Protein AF-A0ABD5DY39-F1 (afdb_monomer)

InterPro domains:
  IPR002589 Macro domain [PS51154] (1-51)
  IPR043472 Macro domain-like [G3DSA:3.40.220.10] (1-51)
  IPR043472 Macro domain-like [SSF52949] (1-48)

pLDDT: mean 92.46, std 7.13, range [62.0, 97.19]

Secondary structure (DSSP, 8-state):
-----HHHHHHHHHHHHHHHHHH----S------SSHHHHHHHHHHHHT--

Sequence (51 aa):
VYGYPREEAAAIAVRTVTAFLTRYNPLERVLFVCFDEETAAIYRRLLASYP

Mean predicted aligned error: 3.22 Å

Structure (mmCIF, N/CA/C/O backbone):
data_AF-A0ABD5DY39-F1
#
_entry.id   AF-A0ABD5DY39-F1
#
loop_
_atom_site.group_PDB
_atom_site.id
_atom_site.type_symbol
_atom_site.label_atom_id
_atom_site.label_alt_id
_atom_site.label_comp_id
_atom_site.label_asym_id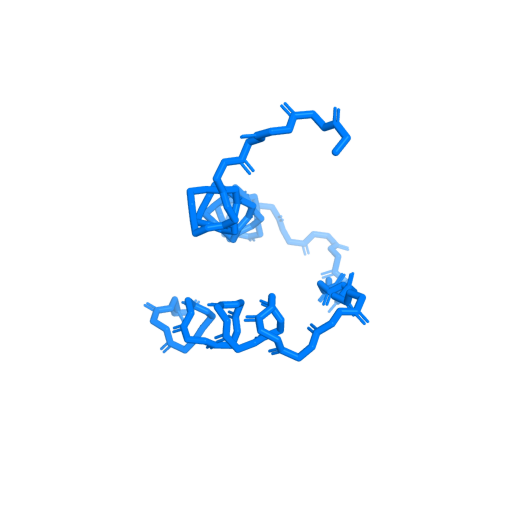
_atom_site.label_entity_id
_atom_site.label_seq_id
_atom_site.pdbx_PDB_ins_code
_atom_site.Cartn_x
_atom_site.Cartn_y
_atom_site.Cartn_z
_a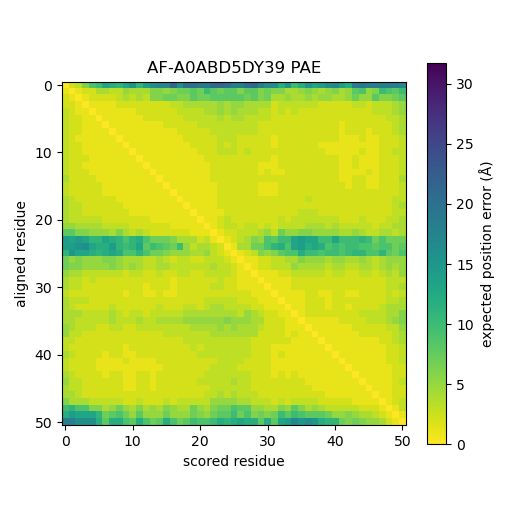tom_site.occupancy
_atom_site.B_iso_or_equiv
_atom_site.auth_seq_id
_atom_site.auth_comp_id
_atom_site.auth_asym_id
_atom_site.auth_atom_id
_atom_site.pdbx_PDB_model_num
ATOM 1 N N . VAL A 1 1 ? -3.466 13.523 11.121 1.00 65.31 1 VAL A N 1
ATOM 2 C CA . VAL A 1 1 ? -2.486 14.504 10.595 1.00 65.31 1 VAL A CA 1
ATOM 3 C C . VAL A 1 1 ? -2.976 15.146 9.298 1.00 65.31 1 VAL A C 1
ATOM 5 O O . VAL A 1 1 ? -3.192 16.342 9.336 1.00 65.31 1 VAL A O 1
ATOM 8 N N . TYR A 1 2 ? -3.278 14.408 8.218 1.00 90.06 2 TYR A N 1
ATOM 9 C CA . TYR A 1 2 ? -3.896 15.000 7.004 1.00 90.06 2 TYR A CA 1
ATOM 10 C C . TYR A 1 2 ? -5.397 14.721 6.818 1.00 90.06 2 TYR A C 1
ATOM 12 O O . TYR A 1 2 ? -6.011 15.264 5.911 1.00 90.06 2 TYR A O 1
ATOM 20 N N . GLY A 1 3 ? -5.998 13.886 7.672 1.00 93.06 3 GLY A N 1
ATOM 21 C CA . GLY A 1 3 ? -7.450 13.665 7.694 1.00 93.06 3 GLY A CA 1
ATOM 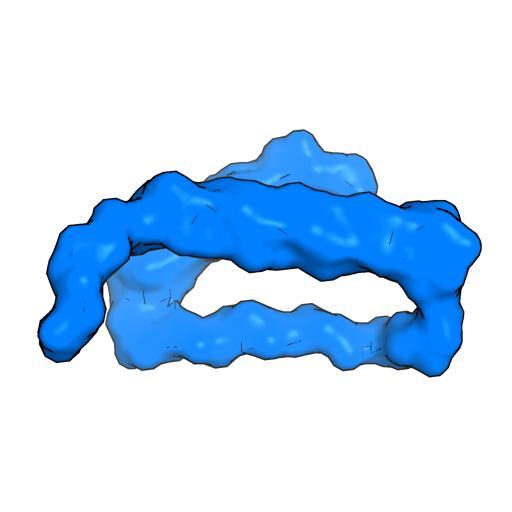22 C C . GLY A 1 3 ? -8.011 12.852 6.524 1.00 93.06 3 GLY A C 1
ATOM 23 O O . GLY A 1 3 ? -9.221 12.683 6.451 1.00 93.06 3 GLY A O 1
ATOM 24 N N . TYR A 1 4 ? -7.162 12.333 5.632 1.00 94.00 4 TYR A N 1
ATOM 25 C CA . TYR A 1 4 ? -7.630 11.519 4.516 1.00 94.00 4 TYR A CA 1
ATOM 26 C C . TYR A 1 4 ? -8.206 10.177 5.011 1.00 94.00 4 TYR A C 1
ATOM 28 O O . TYR A 1 4 ? -7.557 9.523 5.841 1.00 94.00 4 TYR A O 1
ATOM 36 N N . PRO A 1 5 ? -9.385 9.745 4.526 1.00 95.94 5 PRO A N 1
ATOM 37 C CA . PRO A 1 5 ? -10.008 8.497 4.958 1.00 95.94 5 PRO A CA 1
ATOM 38 C C . PRO A 1 5 ? -9.120 7.279 4.682 1.00 95.94 5 PRO A C 1
ATOM 40 O O . PRO A 1 5 ? -8.599 7.103 3.580 1.00 95.94 5 PRO A O 1
ATOM 43 N N . ARG A 1 6 ? -8.951 6.415 5.689 1.00 94.00 6 ARG A N 1
ATOM 44 C CA . ARG A 1 6 ? -8.036 5.261 5.621 1.00 94.00 6 ARG A CA 1
ATOM 45 C C . ARG A 1 6 ? -8.429 4.264 4.532 1.00 94.00 6 ARG A C 1
ATOM 47 O O . ARG A 1 6 ? -7.557 3.799 3.804 1.00 94.00 6 ARG A O 1
ATOM 54 N N . GLU A 1 7 ? -9.721 3.959 4.406 1.00 95.44 7 GLU A N 1
ATOM 55 C CA . GLU A 1 7 ? -10.214 3.015 3.395 1.00 95.44 7 GLU A CA 1
ATOM 56 C C . GLU A 1 7 ? -9.979 3.523 1.971 1.00 95.44 7 GLU A C 1
ATOM 58 O O . GLU A 1 7 ? -9.464 2.785 1.130 1.00 95.44 7 GLU A O 1
ATOM 63 N N . GLU A 1 8 ? -10.284 4.797 1.714 1.00 96.69 8 GLU A N 1
ATOM 64 C CA . GLU A 1 8 ? -10.051 5.419 0.410 1.00 96.69 8 GLU A CA 1
ATOM 65 C C . GLU A 1 8 ? -8.554 5.495 0.091 1.00 96.69 8 GLU A C 1
ATOM 67 O O . GLU A 1 8 ? -8.143 5.151 -1.020 1.00 96.69 8 GLU A O 1
ATOM 72 N N . ALA A 1 9 ? -7.717 5.867 1.070 1.00 96.56 9 ALA A N 1
ATOM 73 C CA . ALA A 1 9 ? -6.263 5.909 0.893 1.00 96.56 9 ALA A CA 1
ATOM 74 C C . ALA A 1 9 ? -5.712 4.532 0.528 1.00 96.56 9 ALA A C 1
ATOM 76 O O . ALA A 1 9 ? -4.955 4.405 -0.435 1.00 96.56 9 ALA A O 1
ATOM 77 N N . ALA A 1 10 ? -6.104 3.500 1.277 1.00 96.31 10 ALA A N 1
ATOM 78 C CA . ALA A 1 10 ? -5.657 2.139 1.031 1.00 96.31 10 ALA A CA 1
ATOM 79 C C . ALA A 1 10 ? -6.121 1.638 -0.345 1.00 96.31 10 ALA A C 1
ATOM 81 O O . ALA A 1 10 ? -5.330 1.052 -1.083 1.00 96.31 10 ALA A O 1
ATOM 82 N N . ALA A 1 11 ? -7.363 1.933 -0.743 1.00 96.31 11 ALA A N 1
ATOM 83 C CA . ALA A 1 11 ? -7.883 1.563 -2.057 1.00 96.31 11 ALA A CA 1
ATOM 84 C C . ALA A 1 11 ? -7.100 2.224 -3.202 1.00 96.31 11 ALA A C 1
ATOM 86 O O . ALA A 1 11 ? -6.789 1.568 -4.198 1.00 96.31 11 ALA A O 1
ATOM 87 N N . ILE A 1 12 ? -6.747 3.506 -3.064 1.00 97.12 12 ILE A N 1
ATOM 88 C CA . ILE A 1 12 ? -5.918 4.219 -4.044 1.00 97.12 12 ILE A CA 1
ATOM 89 C C . ILE A 1 12 ? -4.510 3.623 -4.095 1.00 97.12 12 ILE A C 1
ATOM 91 O O . ILE A 1 12 ? -4.005 3.371 -5.192 1.00 97.12 12 ILE A O 1
ATOM 95 N N . ALA A 1 13 ? -3.890 3.379 -2.939 1.00 96.69 13 ALA A N 1
ATOM 96 C CA . ALA A 1 13 ? -2.537 2.843 -2.849 1.00 96.69 13 ALA A CA 1
ATOM 97 C C . ALA A 1 13 ? -2.434 1.464 -3.514 1.00 96.69 13 ALA A C 1
ATOM 99 O O . ALA A 1 13 ? -1.610 1.279 -4.409 1.00 96.69 13 ALA A O 1
ATOM 100 N N . VAL A 1 14 ? -3.319 0.531 -3.146 1.00 96.12 14 VAL A N 1
ATOM 101 C CA . VAL A 1 14 ? -3.340 -0.822 -3.719 1.00 96.12 14 VAL A CA 1
ATOM 102 C C . VAL A 1 14 ? -3.602 -0.763 -5.222 1.00 96.12 14 VAL A C 1
ATOM 104 O O . VAL A 1 14 ? -2.809 -1.295 -5.989 1.00 96.12 14 VAL A O 1
ATOM 107 N N . ARG A 1 15 ? -4.637 -0.036 -5.669 1.00 96.06 15 ARG A N 1
ATOM 108 C CA . ARG A 1 15 ? -4.960 0.079 -7.102 1.00 96.06 15 ARG A CA 1
ATOM 109 C C . ARG A 1 15 ? -3.786 0.607 -7.921 1.00 96.06 15 ARG A C 1
ATOM 111 O O . ARG A 1 15 ? -3.512 0.098 -9.003 1.00 96.06 15 ARG A O 1
ATOM 118 N N . THR A 1 16 ? -3.118 1.645 -7.425 1.00 95.69 16 THR A N 1
ATOM 119 C CA . THR A 1 16 ? -2.018 2.301 -8.144 1.00 95.69 16 THR A CA 1
ATOM 120 C C . THR A 1 16 ? -0.805 1.385 -8.239 1.00 95.69 16 THR A C 1
ATOM 122 O O . THR A 1 16 ? -0.225 1.256 -9.316 1.00 95.69 16 THR A O 1
ATOM 125 N N . VAL A 1 17 ? -0.452 0.713 -7.139 1.00 95.00 17 VAL A N 1
ATOM 126 C CA . VAL A 1 17 ? 0.651 -0.254 -7.120 1.00 95.00 17 VAL A CA 1
ATOM 127 C C . VAL A 1 17 ? 0.342 -1.431 -8.038 1.00 95.00 17 VAL A C 1
ATOM 129 O O . VAL A 1 17 ? 1.171 -1.754 -8.883 1.00 95.00 17 VAL A O 1
ATOM 132 N N . THR A 1 18 ? -0.849 -2.027 -7.950 1.00 92.81 18 THR A N 1
ATOM 133 C CA . THR A 1 18 ? -1.227 -3.146 -8.821 1.00 92.81 18 THR A CA 1
ATOM 134 C C . THR A 1 18 ? -1.194 -2.735 -10.290 1.00 92.81 18 THR A C 1
ATOM 136 O O . THR A 1 18 ? -0.556 -3.409 -11.089 1.00 92.81 18 THR A O 1
ATOM 139 N N . ALA A 1 19 ? -1.783 -1.590 -10.651 1.00 93.62 19 ALA A N 1
ATOM 140 C CA . ALA A 1 19 ? -1.761 -1.096 -12.028 1.00 93.62 19 ALA A CA 1
ATOM 141 C C . ALA A 1 19 ? -0.335 -0.851 -12.549 1.00 93.62 19 ALA A C 1
ATOM 143 O O . ALA A 1 19 ? -0.044 -1.130 -13.715 1.00 93.62 19 ALA A O 1
ATOM 144 N N . PH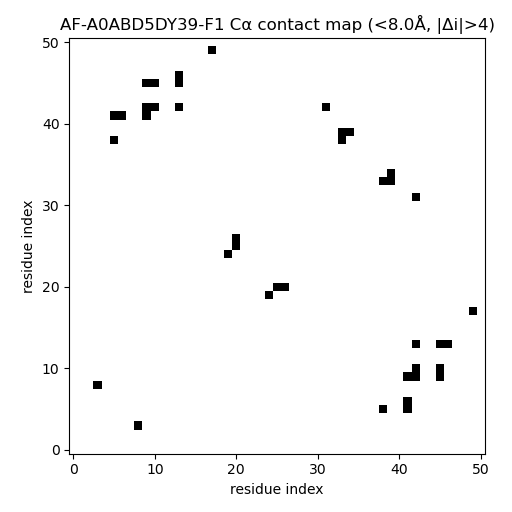E A 1 20 ? 0.559 -0.347 -11.693 1.00 94.31 20 PHE A N 1
ATOM 145 C CA . PHE A 1 20 ? 1.970 -0.195 -12.030 1.00 94.31 20 PHE A CA 1
ATOM 146 C C . PHE A 1 20 ? 2.619 -1.555 -12.294 1.00 94.31 20 PHE A C 1
ATOM 148 O O . PHE A 1 20 ? 3.172 -1.738 -13.374 1.00 94.31 20 PHE A O 1
ATOM 155 N N . LEU A 1 21 ? 2.480 -2.514 -11.372 1.00 92.06 21 LEU A N 1
ATOM 156 C CA . LEU A 1 21 ? 3.091 -3.843 -11.480 1.00 92.06 21 LEU A CA 1
ATOM 157 C C . LEU A 1 21 ? 2.548 -4.647 -12.671 1.00 92.06 21 LEU A C 1
ATOM 159 O O . LEU A 1 21 ? 3.312 -5.343 -13.332 1.00 92.06 21 LEU A O 1
ATOM 163 N N . THR A 1 22 ? 1.261 -4.513 -13.008 1.00 89.69 22 THR A N 1
ATOM 164 C CA . THR A 1 22 ? 0.678 -5.149 -14.202 1.00 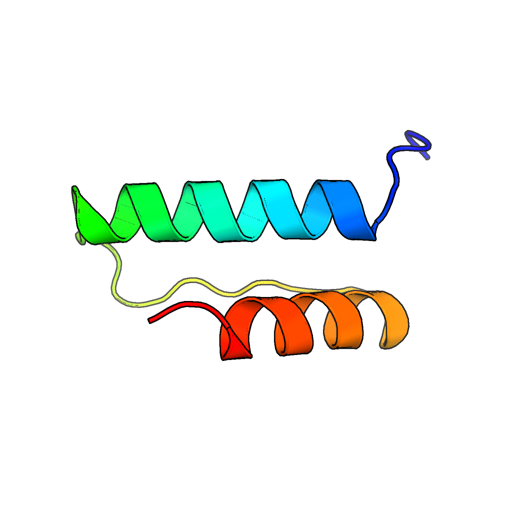89.69 22 THR A CA 1
ATOM 165 C C . THR A 1 22 ? 1.291 -4.611 -15.496 1.00 89.69 22 THR A C 1
ATOM 167 O O . THR A 1 22 ? 1.458 -5.357 -16.458 1.00 89.69 22 THR A O 1
ATOM 170 N N . ARG A 1 23 ? 1.623 -3.315 -15.546 1.00 89.94 23 ARG A N 1
ATOM 171 C CA . ARG A 1 23 ? 2.174 -2.674 -16.748 1.00 89.94 23 ARG A CA 1
ATOM 172 C C . ARG A 1 23 ? 3.696 -2.803 -16.839 1.00 89.94 23 ARG A C 1
ATOM 174 O O . ARG A 1 23 ? 4.227 -2.974 -17.933 1.00 89.94 23 ARG A O 1
ATOM 181 N N . TYR A 1 24 ? 4.384 -2.695 -15.708 1.00 83.31 24 TYR A N 1
ATOM 182 C CA . TYR A 1 24 ? 5.833 -2.763 -15.572 1.00 83.31 24 TYR A CA 1
ATOM 183 C C . TYR A 1 24 ? 6.169 -3.429 -14.237 1.00 83.31 24 TYR A C 1
ATOM 185 O O . TYR A 1 24 ? 5.897 -2.868 -13.180 1.00 83.31 24 TYR A O 1
ATOM 193 N N . ASN A 1 25 ? 6.824 -4.591 -14.273 1.00 80.56 25 ASN A N 1
ATOM 194 C CA . ASN A 1 25 ? 7.189 -5.322 -13.059 1.00 80.56 25 ASN A CA 1
ATOM 195 C C . ASN A 1 25 ? 8.714 -5.412 -12.838 1.00 80.56 25 ASN A C 1
ATOM 197 O O . ASN A 1 25 ? 9.262 -6.513 -12.844 1.00 80.56 25 ASN A O 1
ATOM 201 N N . PRO A 1 26 ? 9.441 -4.286 -12.681 1.00 88.38 26 PRO A N 1
ATOM 202 C CA . PRO A 1 26 ? 10.875 -4.334 -12.395 1.00 88.38 26 PRO A CA 1
ATOM 203 C C . PRO A 1 26 ? 11.180 -4.637 -10.919 1.00 88.38 26 PRO A C 1
ATOM 205 O O . PRO A 1 26 ? 12.339 -4.838 -10.569 1.00 88.38 26 PRO A O 1
ATOM 208 N N . LEU A 1 27 ? 10.173 -4.605 -10.039 1.00 91.75 27 LEU A N 1
ATOM 209 C CA . LEU A 1 27 ? 10.339 -4.750 -8.596 1.00 91.75 27 LEU A CA 1
ATOM 210 C C . LEU A 1 27 ? 10.092 -6.199 -8.175 1.00 91.75 27 LEU A C 1
ATOM 212 O O . LEU A 1 27 ? 9.071 -6.782 -8.518 1.00 91.75 27 LEU A O 1
ATOM 216 N N . GLU A 1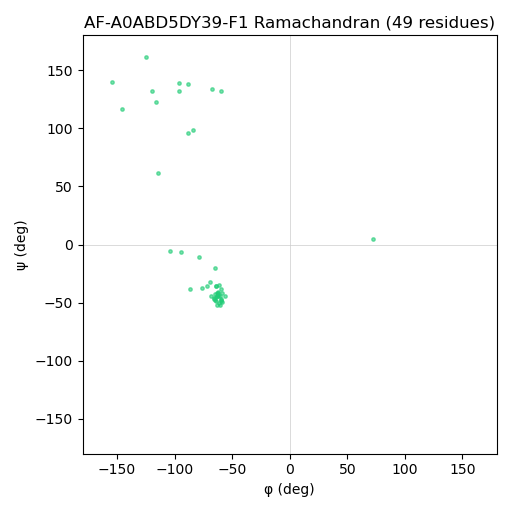 28 ? 10.988 -6.758 -7.363 1.00 91.94 28 GLU A N 1
ATOM 217 C CA . GLU A 1 28 ? 10.8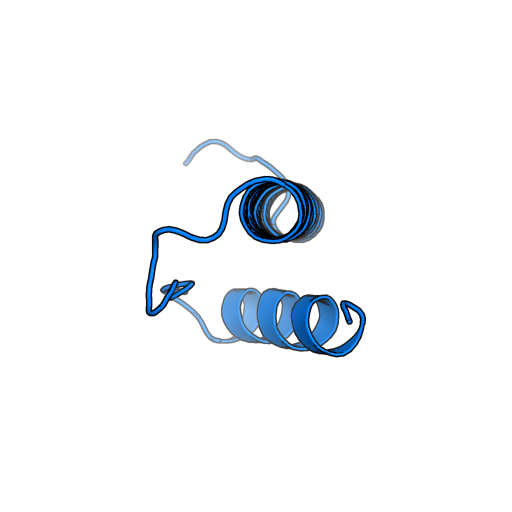06 -8.105 -6.809 1.00 91.94 28 GLU A CA 1
ATOM 218 C C . GLU A 1 28 ? 9.705 -8.143 -5.736 1.00 91.94 28 GLU A C 1
ATOM 220 O O . GLU A 1 28 ? 8.979 -9.128 -5.607 1.00 91.94 28 GLU A O 1
ATOM 225 N N . ARG A 1 29 ? 9.580 -7.077 -4.931 1.00 91.88 29 ARG A N 1
ATOM 226 C CA . ARG A 1 29 ? 8.653 -7.041 -3.794 1.00 91.88 29 ARG A CA 1
ATOM 227 C C . ARG A 1 29 ? 8.229 -5.624 -3.432 1.00 91.88 29 ARG A C 1
ATOM 229 O O . ARG A 1 29 ? 9.057 -4.720 -3.374 1.00 91.88 29 ARG A O 1
ATOM 236 N N . VAL A 1 30 ? 6.949 -5.463 -3.096 1.00 93.81 30 VAL A N 1
ATOM 237 C CA . VAL A 1 30 ? 6.383 -4.237 -2.515 1.00 93.81 30 VAL A CA 1
ATOM 238 C C . VAL A 1 30 ? 5.797 -4.567 -1.144 1.00 93.81 30 VAL A C 1
ATOM 240 O O . VAL A 1 30 ? 5.070 -5.547 -0.999 1.00 93.81 30 VAL A O 1
ATOM 243 N N . LEU A 1 31 ? 6.125 -3.762 -0.131 1.00 95.44 31 LEU A N 1
ATOM 244 C CA . LEU A 1 31 ? 5.638 -3.930 1.239 1.00 95.44 31 LEU A CA 1
ATOM 245 C C . LEU A 1 31 ? 4.777 -2.729 1.640 1.00 95.44 31 LEU A C 1
ATOM 247 O O . LEU A 1 31 ? 5.253 -1.595 1.651 1.00 95.44 31 LEU A O 1
ATOM 251 N N . PHE A 1 32 ? 3.527 -2.986 2.023 1.00 96.06 32 PHE A N 1
ATOM 252 C CA . PHE A 1 32 ? 2.654 -1.988 2.640 1.00 96.06 32 PHE A CA 1
ATOM 253 C C . PHE A 1 32 ? 2.860 -2.000 4.159 1.00 96.06 32 PHE A C 1
ATOM 255 O O . PHE A 1 32 ? 2.287 -2.825 4.871 1.00 96.06 32 PHE A O 1
ATOM 262 N N . VAL A 1 33 ? 3.708 -1.099 4.661 1.00 96.12 33 VAL A N 1
ATOM 263 C CA . VAL A 1 33 ? 4.044 -1.017 6.091 1.00 96.12 33 VAL A CA 1
ATOM 264 C C . VAL A 1 33 ? 2.982 -0.200 6.829 1.00 96.12 33 VAL A C 1
ATOM 266 O O . VAL A 1 33 ? 3.000 1.029 6.811 1.00 96.12 33 VAL A O 1
ATOM 269 N N . CYS A 1 34 ? 2.037 -0.892 7.463 1.00 95.38 34 CYS A N 1
ATOM 270 C CA . CYS A 1 34 ? 0.980 -0.278 8.267 1.00 95.38 34 CYS A CA 1
ATOM 271 C C . CYS A 1 34 ? 1.447 -0.095 9.716 1.00 95.38 34 CYS A C 1
ATOM 273 O O . CYS A 1 34 ? 2.071 -0.991 10.278 1.00 95.38 34 CYS A O 1
ATOM 275 N N . PHE A 1 35 ? 1.136 1.055 10.320 1.00 94.00 35 PHE A N 1
ATOM 276 C CA . PHE A 1 35 ? 1.517 1.352 11.705 1.00 94.00 35 PHE A CA 1
ATOM 277 C C . PHE A 1 35 ? 0.639 0.624 12.732 1.00 94.00 35 PHE A C 1
ATOM 279 O O . PHE A 1 35 ? 1.129 0.188 13.769 1.00 94.00 35 PHE A O 1
ATOM 286 N N . ASP A 1 36 ? -0.654 0.497 12.438 1.00 95.25 36 ASP A N 1
ATOM 287 C CA . ASP A 1 36 ? -1.652 -0.101 13.319 1.00 95.25 36 ASP A CA 1
ATOM 288 C C . ASP A 1 36 ? -2.412 -1.249 12.640 1.00 95.25 36 ASP A C 1
ATOM 290 O O . ASP A 1 36 ? -2.435 -1.384 11.411 1.00 95.25 36 ASP A O 1
ATOM 294 N N . GLU A 1 37 ? -3.036 -2.084 13.472 1.00 96.38 37 GLU A N 1
ATOM 295 C CA . GLU A 1 37 ? -3.736 -3.298 13.045 1.00 96.38 37 GLU A CA 1
ATOM 296 C C . GLU A 1 37 ? -5.012 -2.995 12.247 1.00 96.38 37 GLU A C 1
ATOM 298 O O . GLU A 1 37 ? -5.346 -3.733 11.324 1.00 96.38 37 GLU A O 1
ATOM 303 N N . GLU A 1 38 ? -5.704 -1.893 12.545 1.00 94.88 38 GLU A N 1
ATOM 304 C CA . GLU A 1 38 ? -6.914 -1.486 11.820 1.00 94.88 38 GLU A CA 1
ATOM 305 C C . GLU A 1 38 ? -6.576 -1.150 10.362 1.00 94.88 38 GLU A C 1
ATOM 307 O O . GLU A 1 38 ? -7.188 -1.667 9.426 1.00 94.88 38 GLU A O 1
ATOM 312 N N . THR A 1 39 ? -5.530 -0.349 10.158 1.00 95.50 39 THR A N 1
ATOM 313 C CA . THR A 1 39 ? -5.012 -0.022 8.830 1.00 95.50 39 THR A CA 1
ATOM 314 C C . THR A 1 39 ? -4.507 -1.282 8.131 1.00 95.50 39 THR A C 1
ATOM 316 O O . THR A 1 39 ? -4.844 -1.515 6.970 1.00 95.50 39 THR A O 1
ATOM 319 N N . ALA A 1 40 ? -3.768 -2.147 8.835 1.00 96.94 40 ALA A N 1
ATOM 320 C CA . ALA A 1 40 ? -3.301 -3.415 8.277 1.00 96.94 40 ALA A CA 1
ATOM 321 C C . ALA A 1 40 ? -4.463 -4.3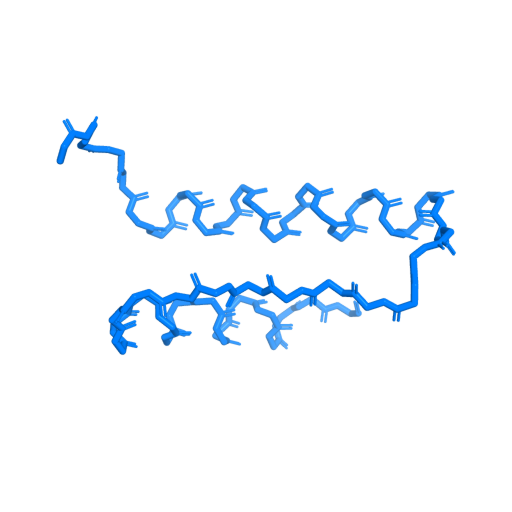07 7.806 1.00 96.94 40 ALA A C 1
ATOM 323 O O . ALA A 1 40 ? -4.387 -4.887 6.721 1.00 96.94 40 ALA A O 1
ATOM 324 N N . ALA A 1 41 ? -5.556 -4.388 8.567 1.00 97.12 41 ALA A N 1
ATOM 325 C CA . ALA A 1 41 ? -6.740 -5.161 8.203 1.00 97.12 41 ALA A CA 1
ATOM 326 C C . ALA A 1 41 ? -7.405 -4.639 6.918 1.00 97.12 41 ALA A C 1
ATOM 328 O O . ALA A 1 41 ? -7.766 -5.440 6.051 1.00 97.12 41 ALA A O 1
ATOM 329 N N . ILE A 1 42 ? -7.498 -3.313 6.748 1.00 96.88 42 ILE A N 1
ATOM 330 C CA . ILE A 1 42 ? -8.001 -2.689 5.513 1.00 96.88 42 ILE A CA 1
ATOM 331 C C . ILE A 1 42 ? -7.138 -3.113 4.317 1.00 96.88 42 ILE A C 1
ATOM 333 O O . ILE A 1 42 ? -7.672 -3.581 3.309 1.00 96.88 42 ILE A O 1
ATOM 337 N N . TYR A 1 43 ? -5.809 -3.008 4.434 1.00 97.19 43 TYR A N 1
ATOM 338 C CA . TYR A 1 43 ? -4.891 -3.409 3.363 1.00 97.19 43 TYR A CA 1
ATOM 339 C C . TYR A 1 43 ? -4.981 -4.905 3.050 1.00 97.19 43 TYR A C 1
ATOM 341 O O . TYR A 1 43 ? -5.055 -5.266 1.879 1.00 97.19 43 TYR A O 1
ATOM 349 N N . ARG A 1 44 ? -5.033 -5.782 4.063 1.00 96.44 44 ARG A N 1
ATOM 350 C CA . ARG A 1 44 ? -5.173 -7.235 3.855 1.00 96.44 44 ARG A CA 1
ATOM 351 C C . ARG A 1 44 ? -6.464 -7.582 3.116 1.00 96.44 44 ARG A C 1
ATOM 353 O O . ARG A 1 44 ? -6.420 -8.371 2.177 1.00 96.44 44 ARG A O 1
ATOM 360 N N . ARG A 1 45 ? -7.592 -6.969 3.497 1.00 96.44 45 ARG A N 1
ATOM 361 C CA . ARG A 1 45 ? -8.883 -7.162 2.816 1.00 96.44 45 ARG A CA 1
ATOM 362 C C . ARG A 1 45 ? -8.799 -6.752 1.349 1.00 96.44 45 ARG A C 1
ATOM 364 O O . ARG A 1 45 ? -9.244 -7.500 0.490 1.00 96.44 45 ARG A O 1
ATOM 371 N N . LEU A 1 46 ? -8.221 -5.583 1.071 1.00 95.94 46 LEU A N 1
ATOM 372 C CA . LEU A 1 46 ? -8.090 -5.078 -0.294 1.00 95.94 46 LEU A CA 1
ATOM 373 C C . LEU A 1 46 ? -7.164 -5.959 -1.133 1.00 95.94 46 LEU A C 1
ATOM 375 O O . LEU A 1 46 ? -7.541 -6.343 -2.234 1.00 95.94 46 LEU A O 1
ATOM 379 N N . LEU A 1 47 ? -5.994 -6.331 -0.612 1.00 94.56 47 LEU A N 1
ATOM 380 C CA . LEU A 1 47 ? -5.040 -7.188 -1.321 1.00 94.56 47 LEU A CA 1
ATOM 381 C C . LEU A 1 47 ? -5.620 -8.569 -1.642 1.00 94.56 47 LEU A C 1
ATOM 383 O O . LEU A 1 47 ? -5.346 -9.088 -2.713 1.00 94.56 47 LEU A O 1
ATOM 387 N N . ALA A 1 48 ?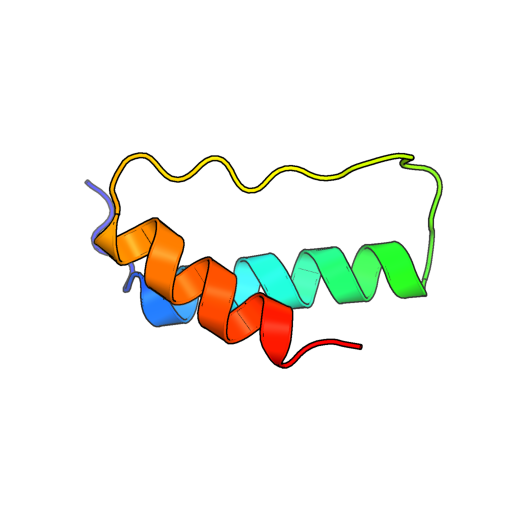 -6.470 -9.130 -0.776 1.00 93.62 48 ALA A N 1
ATOM 388 C CA . ALA A 1 48 ? -7.153 -10.398 -1.046 1.00 93.62 48 ALA A CA 1
ATOM 389 C C . ALA A 1 48 ? -8.144 -10.331 -2.226 1.00 93.62 48 ALA A C 1
ATOM 391 O O . ALA A 1 48 ? -8.507 -11.363 -2.783 1.00 93.62 48 ALA A O 1
ATOM 392 N N . SER A 1 49 ? -8.596 -9.130 -2.596 1.00 88.31 49 SER A N 1
ATOM 393 C CA . SER A 1 49 ? -9.500 -8.901 -3.730 1.00 88.31 49 SER A CA 1
ATOM 394 C C . SER A 1 49 ? -8.795 -8.534 -5.042 1.00 88.31 49 SER A C 1
ATOM 396 O O . SER A 1 49 ? -9.471 -8.446 -6.066 1.00 88.31 49 SER A O 1
ATOM 398 N N . TYR A 1 50 ? -7.474 -8.322 -5.040 1.00 76.62 50 TYR A N 1
ATOM 399 C CA . TYR A 1 50 ? -6.712 -8.090 -6.270 1.00 76.62 50 TYR A CA 1
ATOM 400 C C . TYR A 1 50 ? -6.062 -9.394 -6.766 1.00 76.62 50 TYR A C 1
ATOM 402 O O . TYR A 1 50 ? -5.585 -10.173 -5.940 1.00 76.62 50 TYR A O 1
ATOM 410 N N . PRO A 1 51 ? -6.070 -9.639 -8.091 1.00 62.00 51 PRO A N 1
ATOM 411 C CA . PRO A 1 51 ? -5.411 -10.788 -8.707 1.00 62.00 51 PRO A CA 1
ATOM 412 C C . PRO A 1 51 ? -3.882 -10.671 -8.714 1.00 62.00 51 PRO A C 1
ATOM 414 O O . PRO A 1 51 ? -3.365 -9.528 -8.664 1.00 62.00 51 PRO A O 1
#

Solvent-accessible surface area (backbone atoms only — not comparable to full-atom values): 3360 Å² total; per-residue (Å²): 136,87,79,72,56,66,67,61,50,44,52,51,52,52,52,52,51,51,57,42,45,75,76,53,68,90,67,94,77,87,82,88,86,57,94,49,70,72,59,37,51,53,47,53,58,52,56,73,73,54,135

Radius of gyration: 11.63 Å; Cα contacts (8 Å, |Δi|>4): 20; chains: 1; bounding box: 21×26×30 Å

Organism: Acinetobacter baumannii (NCBI:txid470)

Foldseek 3Di:
DPPDDLLVVLLVVVVVVLVCCVVDPPDPDDDDDDPDPVSVVSNVVNVVPDD